Protein AF-A0A2N2HFF3-F1 (afdb_monomer)

Nearest PDB structures (foldseek):
  7vg9-assembly1_A  TM=9.172E-01  e=1.196E-03  Clostridium acetobutylicum
  7t88-assembly1_A-2  TM=8.213E-01  e=3.662E-01  Escherichia coli str. K-12 substr. MG1655
  1vmi-assembly1_A-2  TM=7.306E-01  e=2.572E-01  Escherichia coli
  5f4h-assembly1_B  TM=5.143E-01  e=3.662E-01  Saccharolobus islandicus L.S.2.15

Structure (mmCIF, N/CA/C/O backbone):
data_AF-A0A2N2HFF3-F1
#
_entry.id   AF-A0A2N2HFF3-F1
#
loop_
_atom_site.group_PDB
_atom_site.id
_atom_site.type_symbol
_atom_site.label_atom_id
_atom_site.label_alt_id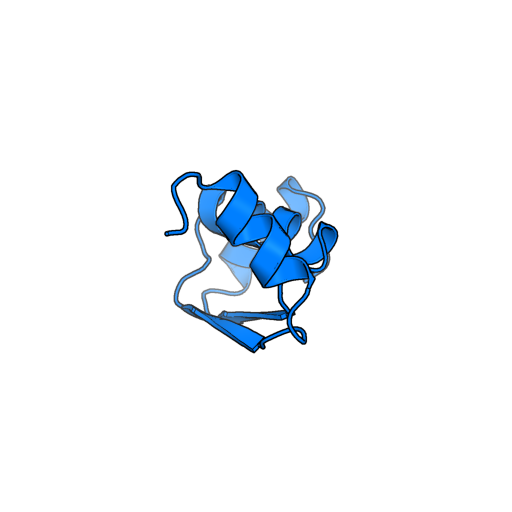
_atom_site.label_comp_id
_atom_site.label_asym_id
_atom_site.label_entity_id
_atom_site.label_seq_id
_atom_site.pdbx_PDB_ins_code
_atom_site.Cartn_x
_atom_site.Cartn_y
_atom_site.Cartn_z
_atom_site.occupancy
_atom_site.B_iso_or_equiv
_atom_site.auth_seq_id
_atom_site.auth_comp_id
_atom_site.auth_asym_id
_atom_site.auth_atom_id
_atom_site.pdbx_PDB_model_num
ATOM 1 N N . MET A 1 1 ? -2.561 18.435 19.326 1.00 46.44 1 MET A N 1
A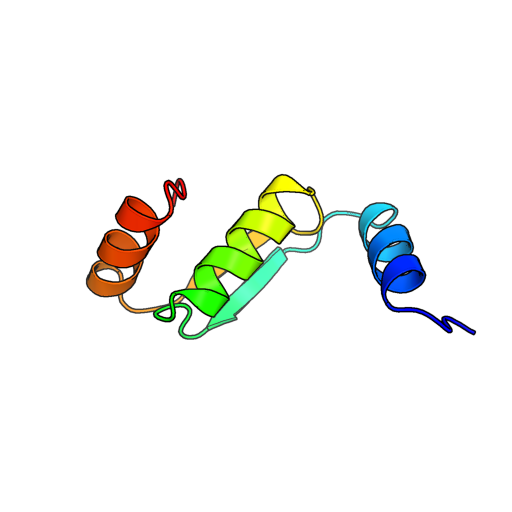TOM 2 C CA . MET A 1 1 ? -1.685 18.484 18.136 1.00 46.44 1 MET A CA 1
ATOM 3 C C . MET A 1 1 ? -1.141 17.087 17.893 1.00 46.44 1 MET A C 1
ATOM 5 O O . MET A 1 1 ? -0.919 16.379 18.864 1.00 46.44 1 MET A O 1
ATOM 9 N N . LEU A 1 2 ? -1.012 16.657 16.639 1.00 52.09 2 LEU A N 1
ATOM 10 C CA . LEU A 1 2 ? -0.363 15.388 16.300 1.00 52.09 2 LEU A CA 1
ATOM 11 C C . LEU A 1 2 ? 1.150 15.620 16.291 1.00 52.09 2 LEU A C 1
ATOM 13 O O . LEU A 1 2 ? 1.673 16.202 15.351 1.00 52.09 2 LEU A O 1
ATOM 17 N N . THR A 1 3 ? 1.828 15.241 17.373 1.00 70.81 3 THR A N 1
ATOM 18 C CA . THR A 1 3 ? 3.242 15.593 17.609 1.00 70.81 3 THR A CA 1
ATOM 19 C C . THR A 1 3 ? 4.216 14.485 17.188 1.00 70.81 3 THR A C 1
ATOM 21 O O . THR A 1 3 ? 5.423 14.625 17.343 1.00 70.81 3 THR A O 1
ATOM 24 N N . SER A 1 4 ? 3.726 13.348 16.682 1.00 80.38 4 SER A N 1
ATOM 25 C CA . SER A 1 4 ? 4.564 12.208 16.291 1.00 80.38 4 SER A CA 1
ATOM 26 C C . SER A 1 4 ? 3.963 11.440 15.121 1.00 80.38 4 SER A C 1
ATOM 28 O O . SER A 1 4 ? 2.748 11.245 15.069 1.00 80.38 4 SER A O 1
ATOM 30 N N . MET A 1 5 ? 4.826 10.954 14.219 1.00 75.75 5 MET A N 1
ATOM 31 C CA . MET A 1 5 ? 4.433 10.129 13.066 1.00 75.75 5 MET A 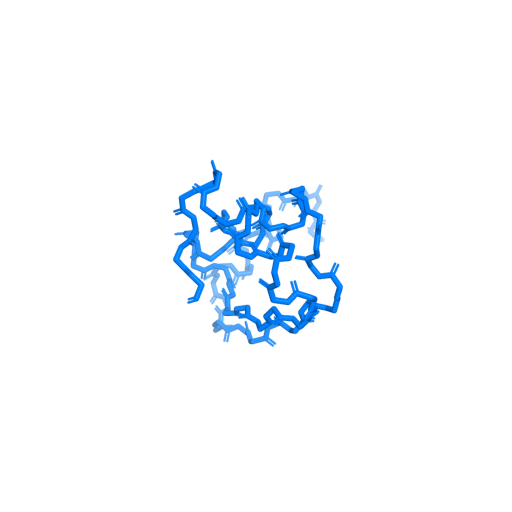CA 1
ATOM 32 C C . MET A 1 5 ? 3.606 8.910 13.477 1.00 75.75 5 MET A C 1
ATOM 34 O O . MET A 1 5 ? 2.622 8.595 12.817 1.00 75.75 5 MET A O 1
ATOM 38 N N . LYS A 1 6 ? 3.926 8.300 14.625 1.00 79.00 6 LYS A N 1
ATOM 39 C CA . LYS A 1 6 ? 3.142 7.196 15.196 1.00 79.00 6 LYS A CA 1
ATOM 40 C C . LYS A 1 6 ? 1.677 7.571 15.413 1.00 79.00 6 LYS A C 1
ATOM 42 O O . LYS A 1 6 ? 0.809 6.901 14.877 1.00 79.00 6 LYS A O 1
ATOM 47 N N . SER A 1 7 ? 1.394 8.698 16.065 1.00 82.81 7 SER A N 1
ATOM 48 C CA . SER A 1 7 ? 0.009 9.117 16.317 1.00 82.81 7 SER A CA 1
ATOM 49 C C . SER A 1 7 ? -0.776 9.433 15.039 1.00 82.81 7 SER A C 1
ATOM 51 O O . SER A 1 7 ? -2.002 9.343 15.041 1.00 82.81 7 SER A O 1
ATOM 53 N N . ILE A 1 8 ? -0.092 9.819 13.954 1.00 83.31 8 ILE A N 1
ATOM 54 C CA . ILE A 1 8 ? -0.710 10.047 12.637 1.00 83.31 8 ILE A CA 1
ATOM 55 C C . ILE A 1 8 ? -1.110 8.712 12.015 1.00 83.31 8 ILE A C 1
ATOM 57 O O . ILE A 1 8 ? -2.250 8.571 11.580 1.00 83.31 8 ILE A O 1
ATOM 61 N N . ILE A 1 9 ? -0.205 7.733 12.043 1.00 80.88 9 ILE A N 1
ATOM 62 C CA . ILE A 1 9 ? -0.443 6.368 11.565 1.00 80.88 9 ILE A CA 1
ATOM 63 C C . ILE A 1 9 ? -1.573 5.718 12.371 1.00 80.88 9 ILE A C 1
ATOM 65 O O . ILE A 1 9 ? -2.529 5.223 11.787 1.00 80.88 9 ILE A O 1
ATOM 69 N N . GLU A 1 10 ? -1.536 5.806 13.702 1.00 82.94 10 GLU A N 1
ATOM 70 C CA . GLU A 1 10 ? -2.579 5.267 14.584 1.00 82.94 10 GLU A CA 1
ATOM 71 C C . GLU A 1 10 ? -3.956 5.867 14.272 1.00 82.94 10 GLU A C 1
ATOM 73 O O . GLU A 1 10 ? -4.945 5.145 14.183 1.00 82.94 10 GLU A O 1
ATOM 78 N N . LYS A 1 11 ? -4.032 7.182 14.028 1.00 82.69 11 LYS A N 1
ATOM 79 C CA . LYS A 1 11 ? -5.282 7.817 13.590 1.00 82.69 11 LYS A CA 1
ATOM 80 C C . LYS A 1 11 ? -5.711 7.393 12.189 1.00 82.69 11 LYS A C 1
ATOM 82 O O . LYS A 1 11 ? -6.907 7.214 11.974 1.00 82.69 11 LYS A O 1
ATOM 87 N N . ALA A 1 12 ? -4.777 7.238 11.255 1.00 80.31 12 ALA A N 1
ATOM 88 C CA . ALA A 1 12 ? -5.072 6.753 9.910 1.00 80.31 12 ALA A CA 1
ATOM 89 C C . ALA A 1 12 ? -5.655 5.332 9.946 1.00 80.31 12 ALA A C 1
ATOM 91 O O . ALA A 1 12 ? -6.659 5.088 9.291 1.00 80.31 12 ALA A O 1
ATOM 92 N N . LEU A 1 13 ? -5.125 4.449 10.801 1.00 80.81 13 LEU A N 1
ATOM 93 C CA . LEU A 1 13 ? -5.691 3.116 11.040 1.00 80.81 13 LEU A CA 1
ATOM 94 C C . LEU A 1 13 ? -7.105 3.151 11.644 1.00 80.81 13 LEU A C 1
ATOM 96 O O . LEU A 1 13 ? -7.891 2.240 11.404 1.00 80.81 13 LEU A O 1
ATOM 100 N N . THR A 1 14 ? -7.446 4.172 12.442 1.00 82.12 14 THR A N 1
ATOM 101 C CA . THR A 1 14 ? -8.812 4.316 12.992 1.00 82.12 14 THR A CA 1
ATOM 102 C C . THR A 1 14 ? -9.831 4.860 11.987 1.00 82.12 14 THR A C 1
ATOM 104 O O . THR A 1 14 ? -11.032 4.814 12.250 1.00 82.12 14 THR A O 1
ATOM 107 N N . LEU A 1 15 ? -9.373 5.411 10.862 1.00 79.44 15 LEU A N 1
ATOM 108 C CA . LEU A 1 15 ? -10.223 5.964 9.812 1.00 79.44 15 LEU A CA 1
ATOM 109 C C . LEU A 1 15 ? -10.623 4.868 8.809 1.00 79.44 15 LEU A C 1
ATOM 111 O O . LEU A 1 15 ? -9.949 3.844 8.698 1.00 79.44 15 LEU A O 1
ATOM 115 N N . PRO A 1 16 ? -11.729 5.054 8.067 1.00 77.25 16 PRO A N 1
ATOM 116 C CA . PRO A 1 16 ? -12.066 4.147 6.981 1.00 77.25 16 PRO A CA 1
ATOM 117 C C . PRO A 1 16 ? -10.951 4.146 5.933 1.00 77.25 16 PRO A C 1
ATOM 119 O O . PRO A 1 16 ? -10.392 5.198 5.608 1.00 77.25 16 PRO A O 1
ATOM 122 N N . ARG A 1 17 ? -10.674 2.954 5.397 1.00 80.62 17 ARG A N 1
ATOM 123 C CA . ARG A 1 17 ? -9.679 2.723 4.346 1.00 80.62 17 ARG A CA 1
ATOM 124 C C . ARG A 1 17 ? -9.941 3.686 3.196 1.00 80.62 17 ARG A C 1
ATOM 126 O O . ARG A 1 17 ? -11.045 3.713 2.650 1.00 80.62 17 ARG A O 1
ATOM 133 N N . GLN A 1 18 ? -8.947 4.497 2.859 1.00 82.38 18 GLN A N 1
ATOM 134 C CA . GLN A 1 18 ? -9.028 5.367 1.694 1.00 82.38 18 GLN A CA 1
ATOM 135 C C . GLN A 1 18 ? -8.306 4.718 0.530 1.00 82.38 18 GLN A C 1
ATOM 137 O O . GLN A 1 18 ? -7.291 4.055 0.719 1.00 82.38 18 GLN A O 1
ATOM 142 N N . THR A 1 19 ? -8.830 4.926 -0.671 1.00 85.06 19 THR A N 1
ATOM 143 C CA . THR A 1 19 ? -8.179 4.467 -1.891 1.00 85.06 19 THR A CA 1
ATOM 144 C C . THR A 1 19 ? -7.192 5.528 -2.365 1.00 85.06 19 THR A C 1
ATOM 146 O O . THR A 1 19 ? -7.591 6.636 -2.724 1.00 85.06 19 THR A O 1
ATOM 149 N N . VAL A 1 20 ? -5.902 5.202 -2.357 1.00 84.50 20 VAL A N 1
ATOM 150 C CA . VAL A 1 20 ? -4.807 6.099 -2.732 1.00 84.50 20 VAL A CA 1
ATOM 151 C C . VAL A 1 20 ? -4.228 5.653 -4.069 1.00 84.50 20 VAL A C 1
ATOM 153 O O . VAL A 1 20 ? -3.677 4.562 -4.191 1.00 84.50 20 VAL A O 1
ATOM 156 N N . ALA A 1 21 ? -4.332 6.506 -5.086 1.00 82.50 21 ALA A N 1
ATOM 157 C CA . ALA A 1 21 ? -3.691 6.258 -6.371 1.00 82.50 21 ALA A CA 1
ATOM 158 C C . ALA A 1 21 ? -2.229 6.724 -6.331 1.00 82.50 21 ALA A C 1
ATOM 160 O O . ALA A 1 21 ? -1.959 7.909 -6.131 1.00 82.50 21 ALA A O 1
ATOM 161 N N . VAL A 1 22 ? -1.289 5.803 -6.542 1.00 80.06 22 VAL A N 1
ATOM 162 C CA . VAL A 1 22 ? 0.143 6.104 -6.619 1.00 80.06 22 VAL A CA 1
ATOM 163 C C . VAL A 1 22 ? 0.563 6.081 -8.082 1.00 80.06 22 VAL A C 1
ATOM 165 O O . VAL A 1 22 ? 0.625 5.030 -8.726 1.00 80.06 22 VAL A O 1
ATOM 168 N N . ALA A 1 23 ? 0.832 7.269 -8.617 1.00 78.56 23 ALA A N 1
ATOM 169 C CA . ALA A 1 23 ? 1.347 7.428 -9.967 1.00 78.56 23 ALA A CA 1
ATOM 170 C C . ALA A 1 23 ? 2.850 7.122 -10.002 1.00 78.56 23 ALA A C 1
ATOM 172 O O . ALA A 1 23 ? 3.605 7.576 -9.147 1.00 78.56 23 ALA A O 1
ATOM 173 N N . CYS A 1 24 ? 3.283 6.394 -11.030 1.00 72.00 24 CYS A N 1
ATOM 174 C CA . CYS A 1 24 ? 4.672 6.017 -11.267 1.00 72.00 24 CYS A CA 1
ATOM 175 C C . CYS A 1 24 ? 5.301 5.164 -10.151 1.00 72.00 24 CYS A C 1
ATOM 177 O O . CYS A 1 24 ? 6.474 5.329 -9.841 1.00 72.00 24 CYS A O 1
ATOM 179 N N . ALA A 1 25 ? 4.568 4.195 -9.597 1.00 73.00 25 ALA A N 1
ATOM 180 C CA . ALA A 1 25 ? 5.121 3.240 -8.629 1.00 73.00 25 ALA A CA 1
ATOM 181 C C . ALA A 1 25 ? 6.017 2.169 -9.297 1.00 73.00 25 ALA A C 1
ATOM 183 O O . ALA A 1 25 ? 5.830 0.977 -9.129 1.00 73.00 25 ALA A O 1
ATOM 184 N N . GLN A 1 26 ? 6.966 2.598 -10.126 1.00 73.56 26 GLN A N 1
ATOM 185 C CA . GLN A 1 26 ? 7.964 1.746 -10.785 1.00 73.56 26 GLN A CA 1
ATOM 186 C C . GLN A 1 26 ? 9.265 1.676 -9.968 1.00 73.56 26 GLN A C 1
ATOM 188 O O . GLN A 1 26 ? 10.275 1.200 -10.482 1.00 73.56 26 GLN A O 1
ATOM 193 N N . ASP A 1 27 ? 9.245 2.202 -8.743 1.00 81.62 27 ASP A N 1
ATOM 194 C CA . ASP A 1 27 ? 10.372 2.283 -7.821 1.00 81.62 27 ASP A CA 1
ATOM 195 C C . ASP A 1 27 ? 10.198 1.261 -6.694 1.00 81.62 27 ASP A C 1
ATOM 197 O O . ASP A 1 27 ? 9.106 1.108 -6.142 1.00 81.62 27 ASP A O 1
ATOM 201 N N . GLU A 1 28 ? 11.287 0.577 -6.338 1.00 80.00 28 GLU A N 1
ATOM 202 C CA . GLU A 1 28 ? 11.304 -0.473 -5.308 1.00 80.00 28 GLU A CA 1
ATOM 203 C C . GLU A 1 28 ? 10.869 0.066 -3.939 1.00 80.00 28 GLU A C 1
ATOM 205 O O . GLU A 1 28 ? 10.036 -0.541 -3.264 1.00 80.00 28 GLU A O 1
ATOM 210 N N . GLU A 1 29 ? 11.343 1.258 -3.570 1.00 81.81 29 GLU A N 1
ATOM 211 C CA 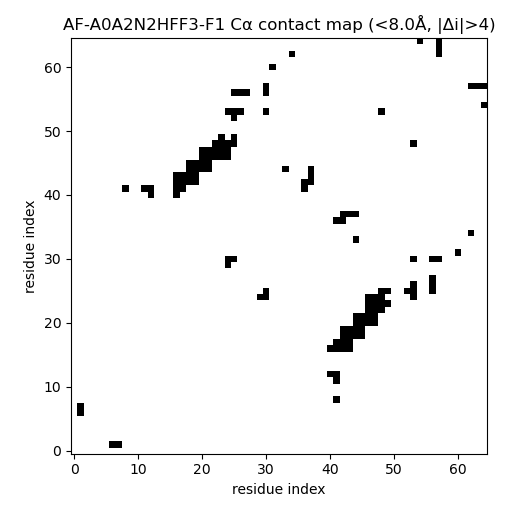. GLU A 1 29 ? 10.972 1.915 -2.313 1.00 81.81 29 GLU A CA 1
ATOM 212 C C . GLU A 1 29 ? 9.479 2.277 -2.270 1.00 81.81 29 GLU A C 1
ATOM 214 O O . GLU A 1 29 ? 8.825 2.113 -1.240 1.00 81.81 29 GLU A O 1
ATOM 219 N N . ALA A 1 30 ? 8.911 2.716 -3.398 1.00 81.56 30 ALA A N 1
ATOM 220 C CA . ALA A 1 30 ? 7.496 3.067 -3.487 1.00 81.56 30 ALA A CA 1
ATOM 221 C C . ALA A 1 30 ? 6.596 1.825 -3.403 1.00 81.56 30 ALA A C 1
ATOM 223 O O . ALA A 1 30 ? 5.587 1.850 -2.697 1.00 81.56 30 ALA A O 1
ATOM 224 N N . LEU A 1 31 ? 6.967 0.737 -4.091 1.00 81.25 31 LEU A N 1
ATOM 225 C CA . LEU A 1 31 ? 6.223 -0.523 -4.043 1.00 81.25 31 LEU A CA 1
ATOM 226 C C . LEU A 1 31 ? 6.272 -1.142 -2.642 1.00 81.25 31 LEU A C 1
ATOM 228 O O . LEU A 1 31 ? 5.241 -1.572 -2.134 1.00 81.25 31 LEU A O 1
ATOM 232 N N . THR A 1 32 ? 7.441 -1.120 -1.997 1.00 82.06 32 THR A N 1
ATOM 233 C CA . THR A 1 32 ? 7.625 -1.633 -0.630 1.00 82.06 32 THR A CA 1
ATOM 234 C C . THR A 1 32 ? 6.800 -0.830 0.376 1.00 82.06 32 THR A C 1
ATOM 236 O O . THR A 1 32 ? 6.083 -1.407 1.188 1.00 82.06 32 THR A O 1
ATOM 239 N N . ALA A 1 33 ? 6.807 0.503 0.276 1.00 83.88 33 ALA A N 1
ATOM 240 C CA . ALA A 1 33 ? 6.001 1.350 1.152 1.00 83.88 33 ALA A CA 1
ATOM 241 C C . ALA A 1 33 ? 4.493 1.092 0.990 1.00 83.88 33 ALA A C 1
ATOM 243 O O . ALA A 1 33 ? 3.758 1.058 1.978 1.00 83.88 33 ALA A O 1
ATOM 244 N N . VAL A 1 34 ? 4.028 0.891 -0.248 1.00 84.31 34 VAL A N 1
ATOM 245 C CA . VAL A 1 34 ? 2.630 0.539 -0.534 1.00 84.31 34 VAL A CA 1
ATOM 246 C C . VAL A 1 34 ? 2.293 -0.853 -0.001 1.00 84.31 34 VAL A C 1
ATOM 248 O O . VAL A 1 34 ? 1.245 -1.016 0.618 1.00 84.31 34 VAL A O 1
ATOM 251 N N . ALA A 1 35 ? 3.184 -1.829 -0.178 1.00 82.06 35 ALA A N 1
ATOM 252 C CA . ALA A 1 35 ? 3.030 -3.183 0.343 1.00 82.06 35 ALA A CA 1
ATOM 253 C C . ALA A 1 35 ? 2.864 -3.190 1.865 1.00 82.06 35 ALA A C 1
ATOM 255 O O . ALA A 1 35 ? 1.897 -3.749 2.382 1.00 82.06 35 ALA A O 1
ATOM 256 N N . GLU A 1 36 ? 3.766 -2.521 2.587 1.00 83.94 36 GLU A N 1
ATOM 257 C CA . GLU A 1 36 ? 3.705 -2.425 4.044 1.00 83.94 36 GLU A CA 1
ATOM 258 C C . GLU A 1 36 ? 2.447 -1.683 4.500 1.00 83.94 36 GLU A C 1
ATOM 260 O O . GLU A 1 36 ? 1.757 -2.126 5.420 1.00 83.94 36 GLU A O 1
ATOM 265 N N . ALA A 1 37 ? 2.097 -0.575 3.844 1.00 83.81 37 ALA A N 1
ATOM 266 C CA . ALA A 1 37 ? 0.900 0.181 4.186 1.00 83.81 37 ALA A CA 1
ATOM 267 C C . ALA A 1 37 ? -0.395 -0.605 3.912 1.00 83.81 37 ALA A C 1
ATOM 269 O O . ALA A 1 37 ? -1.344 -0.509 4.693 1.00 83.81 37 ALA A O 1
ATOM 270 N N . HIS A 1 38 ? -0.426 -1.414 2.853 1.00 83.19 38 HIS A N 1
ATOM 271 C CA . HIS A 1 38 ? -1.531 -2.319 2.553 1.00 83.19 38 HIS A CA 1
ATOM 272 C C . HIS A 1 38 ? -1.609 -3.464 3.574 1.00 83.19 38 HIS A C 1
ATOM 274 O O . HIS A 1 38 ? -2.680 -3.732 4.115 1.00 83.19 38 HIS A O 1
ATOM 280 N N . ALA A 1 39 ? -0.474 -4.079 3.926 1.00 81.50 39 ALA A N 1
ATOM 281 C CA . AL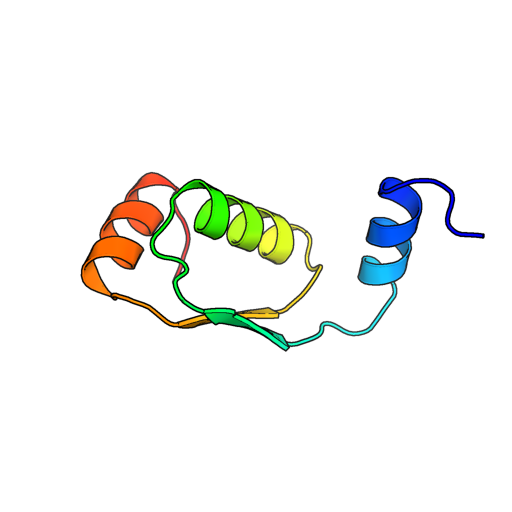A A 1 39 ? -0.391 -5.134 4.940 1.00 81.50 39 ALA A CA 1
ATOM 282 C C . ALA A 1 39 ? -0.806 -4.644 6.340 1.00 81.50 39 ALA A C 1
ATOM 284 O O . ALA A 1 39 ? -1.448 -5.374 7.094 1.00 81.50 39 ALA A O 1
ATOM 285 N N . MET A 1 40 ? -0.502 -3.388 6.675 1.00 80.25 40 MET A N 1
ATOM 286 C CA . MET A 1 40 ? -0.973 -2.726 7.897 1.00 80.25 40 MET A CA 1
ATOM 287 C C . MET A 1 40 ? -2.460 -2.330 7.847 1.00 80.25 40 MET A C 1
ATOM 289 O O . MET A 1 40 ? -3.000 -1.880 8.857 1.00 80.25 40 MET A O 1
ATOM 293 N N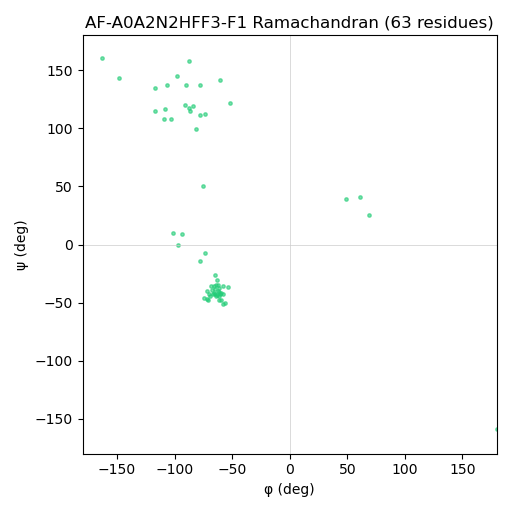 . GLY A 1 41 ? -3.132 -2.477 6.700 1.00 80.12 41 GLY A N 1
ATOM 294 C CA . GLY A 1 41 ? -4.531 -2.087 6.512 1.00 80.12 41 GLY A CA 1
ATOM 295 C C . GLY A 1 41 ? -4.753 -0.574 6.540 1.00 80.12 41 GLY A C 1
ATOM 296 O O . GLY A 1 41 ? -5.843 -0.124 6.893 1.00 80.12 41 GLY A O 1
ATOM 297 N N . LEU A 1 42 ? -3.723 0.210 6.207 1.00 81.75 42 LEU A N 1
ATOM 298 C CA . LEU A 1 42 ? -3.745 1.668 6.296 1.00 81.75 42 LEU A CA 1
ATOM 299 C C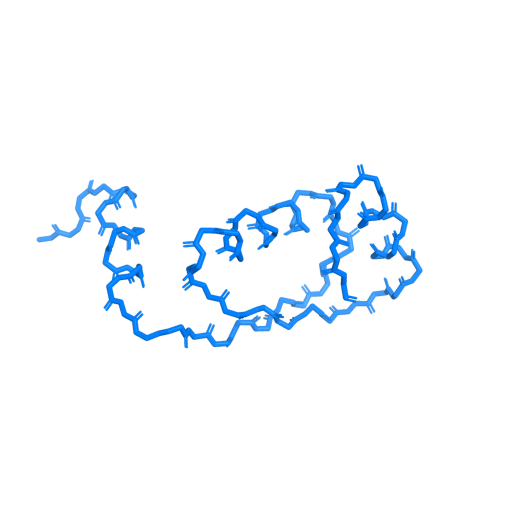 . LEU A 1 42 ? -4.638 2.298 5.217 1.00 81.75 42 LEU A C 1
ATOM 301 O O . LEU A 1 42 ? -5.337 3.279 5.465 1.00 81.75 42 LEU A O 1
ATOM 305 N N . ALA A 1 43 ? -4.573 1.748 4.007 1.00 82.62 43 ALA A N 1
ATOM 306 C CA . ALA A 1 43 ? -5.265 2.236 2.826 1.00 82.62 43 ALA A CA 1
ATOM 307 C C . ALA A 1 43 ? -5.292 1.150 1.742 1.00 82.62 43 ALA A C 1
ATOM 309 O O . ALA A 1 43 ? -4.487 0.219 1.755 1.00 82.62 43 ALA A O 1
ATOM 310 N N . ASP A 1 44 ? -6.214 1.305 0.799 1.00 84.69 44 ASP A N 1
ATOM 311 C CA . ASP A 1 44 ? -6.223 0.554 -0.451 1.00 84.69 44 ASP A CA 1
ATOM 312 C C . ASP A 1 44 ? -5.419 1.346 -1.484 1.00 84.69 44 ASP A C 1
ATOM 314 O O . ASP A 1 44 ? -5.562 2.565 -1.579 1.00 84.69 44 ASP A O 1
ATOM 318 N N . PHE A 1 45 ? -4.574 0.688 -2.271 1.00 84.31 45 PHE A N 1
ATOM 319 C CA . PHE A 1 45 ? -3.676 1.382 -3.193 1.00 84.31 45 PHE A CA 1
ATOM 320 C C . PHE A 1 45 ? -3.985 1.025 -4.640 1.00 84.31 45 PHE A C 1
ATOM 322 O O . PHE A 1 45 ? -4.152 -0.140 -4.984 1.00 84.31 45 PHE A O 1
ATOM 329 N N . ILE A 1 46 ? -4.033 2.040 -5.503 1.00 84.38 46 ILE A N 1
ATOM 330 C CA . ILE A 1 46 ? -4.129 1.864 -6.953 1.00 84.38 46 ILE A CA 1
ATOM 331 C C . ILE A 1 46 ? -2.788 2.265 -7.553 1.00 84.38 46 ILE A C 1
ATOM 333 O O . ILE A 1 46 ? -2.433 3.443 -7.600 1.00 84.38 46 ILE A O 1
ATOM 337 N N . LEU A 1 47 ? -2.037 1.271 -8.007 1.00 82.00 47 LEU A N 1
ATOM 338 C CA . LEU A 1 47 ? -0.714 1.449 -8.589 1.00 82.00 47 LEU A CA 1
ATOM 339 C C . LEU A 1 47 ? -0.859 1.728 -10.090 1.00 82.00 47 LEU A C 1
ATOM 341 O O . LEU A 1 47 ? -1.361 0.896 -10.841 1.00 82.00 47 LEU A O 1
ATOM 345 N N . VAL A 1 48 ? -0.430 2.911 -10.538 1.00 81.06 48 VAL A N 1
ATOM 346 C CA . VAL A 1 48 ? -0.498 3.309 -11.954 1.00 81.06 48 VAL A CA 1
ATOM 347 C C . VAL A 1 48 ? 0.913 3.529 -12.480 1.00 81.06 48 VAL A C 1
ATOM 349 O O . VAL A 1 48 ? 1.613 4.441 -12.043 1.00 81.06 48 VAL A O 1
ATOM 352 N N . GLY A 1 49 ? 1.355 2.712 -13.433 1.00 81.69 49 GLY A N 1
ATOM 353 C CA . GLY A 1 49 ? 2.712 2.801 -13.961 1.00 81.69 49 GLY A CA 1
ATOM 354 C C . GLY A 1 49 ? 3.019 1.772 -15.040 1.00 81.69 49 GLY A C 1
ATOM 355 O O . GLY A 1 49 ? 2.127 1.245 -15.700 1.00 81.69 49 GLY A O 1
ATOM 356 N N . ASN A 1 50 ? 4.312 1.514 -15.233 1.00 80.81 50 ASN A N 1
ATOM 357 C CA . ASN A 1 50 ? 4.784 0.521 -16.186 1.00 80.81 50 ASN A CA 1
ATOM 358 C C . ASN A 1 50 ? 4.634 -0.889 -15.598 1.00 80.81 50 ASN A C 1
ATOM 360 O O . ASN A 1 50 ? 5.353 -1.252 -14.667 1.00 80.81 50 ASN A O 1
ATOM 364 N N . THR A 1 51 ? 3.720 -1.675 -16.170 1.00 79.12 51 THR A N 1
ATOM 365 C CA . THR A 1 51 ? 3.377 -3.025 -15.709 1.00 79.12 51 THR A CA 1
ATOM 366 C C . THR A 1 51 ? 4.574 -3.976 -15.686 1.00 79.12 51 THR A C 1
ATOM 368 O O . THR A 1 51 ? 4.662 -4.801 -14.784 1.00 79.12 51 THR A O 1
ATOM 371 N N . GLU A 1 52 ? 5.511 -3.866 -16.632 1.00 81.94 52 GLU A N 1
ATOM 372 C CA . GLU A 1 52 ? 6.675 -4.762 -16.703 1.00 81.94 52 GLU A CA 1
ATOM 373 C C . GLU A 1 52 ? 7.656 -4.491 -15.562 1.00 81.94 52 GLU A C 1
ATOM 375 O O . GLU A 1 52 ? 8.067 -5.412 -14.856 1.00 81.94 52 GLU A O 1
ATOM 380 N N . LYS A 1 53 ? 7.983 -3.213 -15.331 1.00 80.81 53 LYS A N 1
ATOM 381 C CA . LYS A 1 53 ? 8.857 -2.817 -14.218 1.00 80.81 53 LYS A CA 1
ATOM 382 C C . LYS A 1 53 ? 8.204 -3.091 -12.868 1.00 80.81 53 LYS A C 1
ATOM 384 O O . LYS A 1 53 ? 8.865 -3.610 -11.977 1.00 80.81 53 LYS A O 1
ATOM 389 N N . MET A 1 54 ? 6.910 -2.793 -12.739 1.00 80.00 54 MET A N 1
ATOM 390 C CA . MET A 1 54 ? 6.139 -3.098 -11.533 1.00 80.00 54 MET A CA 1
ATOM 391 C C . MET A 1 54 ? 6.133 -4.592 -11.230 1.00 80.00 54 MET A C 1
ATOM 393 O O . MET A 1 54 ? 6.429 -4.951 -10.102 1.00 80.00 54 MET A O 1
ATOM 397 N N . LYS A 1 55 ? 5.870 -5.462 -12.215 1.00 79.50 55 LYS A N 1
ATOM 398 C CA . LYS A 1 55 ? 5.903 -6.918 -12.012 1.00 79.50 55 LYS A CA 1
ATOM 399 C C . LYS A 1 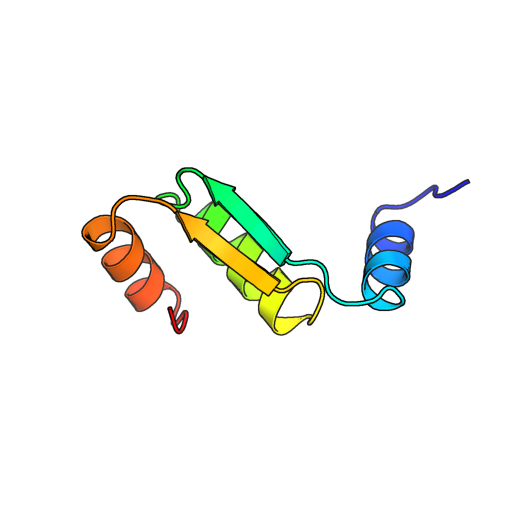55 ? 7.278 -7.420 -11.592 1.00 79.50 55 LYS A C 1
ATOM 401 O O . LYS A 1 55 ? 7.359 -8.208 -10.664 1.00 79.50 55 LYS A O 1
ATOM 406 N N . ALA A 1 56 ? 8.346 -6.947 -12.232 1.00 82.38 56 ALA A N 1
ATOM 407 C CA . ALA A 1 56 ? 9.705 -7.357 -11.880 1.00 82.38 56 ALA A CA 1
ATOM 408 C C . ALA A 1 56 ? 10.076 -6.981 -10.435 1.00 82.38 56 ALA A C 1
ATOM 410 O O . ALA A 1 56 ? 10.758 -7.736 -9.746 1.00 82.38 56 ALA A O 1
ATOM 411 N N . ILE A 1 57 ? 9.626 -5.811 -9.978 1.00 79.44 57 ILE A N 1
ATOM 412 C CA . ILE A 1 57 ? 9.838 -5.351 -8.603 1.00 79.44 57 ILE A CA 1
ATOM 413 C C . ILE A 1 57 ? 8.919 -6.114 -7.647 1.00 79.44 57 ILE A C 1
ATOM 415 O O . ILE A 1 57 ? 9.397 -6.608 -6.635 1.00 79.44 57 ILE A O 1
ATOM 419 N N . ALA A 1 58 ? 7.639 -6.272 -7.982 1.00 76.12 58 ALA A N 1
ATOM 420 C CA . ALA A 1 58 ? 6.655 -6.992 -7.178 1.00 76.12 58 ALA A CA 1
ATOM 421 C C . ALA A 1 58 ? 7.045 -8.452 -6.943 1.00 76.12 58 ALA A C 1
ATOM 423 O O . ALA A 1 58 ? 6.958 -8.925 -5.819 1.00 76.12 58 ALA A O 1
ATOM 424 N N . GLU A 1 59 ? 7.553 -9.139 -7.966 1.00 79.44 59 GLU A N 1
ATOM 425 C CA . GLU A 1 59 ? 8.051 -10.513 -7.851 1.00 79.44 59 GLU A CA 1
ATOM 426 C C . GLU A 1 59 ? 9.270 -10.597 -6.919 1.00 79.44 59 GLU A C 1
ATOM 428 O O . GLU A 1 59 ? 9.410 -11.544 -6.152 1.00 79.44 59 GLU A O 1
ATOM 433 N N . LYS A 1 60 ? 10.123 -9.565 -6.923 1.00 76.88 60 LYS A N 1
ATOM 434 C CA . LYS A 1 60 ? 11.257 -9.436 -5.999 1.00 76.88 60 LYS A CA 1
ATOM 435 C C . LYS A 1 60 ? 10.840 -9.201 -4.549 1.00 76.88 60 LYS A C 1
ATOM 437 O O . LYS A 1 60 ? 11.556 -9.639 -3.653 1.00 76.88 60 LYS A O 1
ATOM 442 N N . ILE A 1 61 ? 9.755 -8.461 -4.331 1.00 72.19 61 ILE A N 1
ATOM 443 C CA . ILE A 1 61 ? 9.274 -8.091 -2.994 1.00 72.19 61 ILE A CA 1
ATOM 444 C C . ILE A 1 61 ? 8.086 -8.946 -2.523 1.00 72.19 61 ILE A C 1
ATOM 446 O O . ILE A 1 61 ? 7.468 -8.607 -1.518 1.00 72.19 61 ILE A O 1
ATOM 450 N N . GLU A 1 62 ? 7.765 -10.026 -3.249 1.00 65.69 62 GLU A N 1
ATOM 451 C CA . GLU A 1 62 ? 6.610 -10.908 -3.008 1.00 65.69 62 GLU A CA 1
ATOM 452 C C . GLU A 1 62 ? 5.288 -10.139 -2.815 1.00 65.69 62 GLU A C 1
ATOM 454 O O . GLU A 1 62 ? 4.456 -10.477 -1.973 1.00 65.69 62 GLU A O 1
ATOM 459 N N . LEU A 1 63 ? 5.092 -9.074 -3.597 1.00 67.06 63 LEU A N 1
ATOM 460 C CA . LEU A 1 63 ? 3.869 -8.280 -3.563 1.00 67.06 63 LEU A CA 1
ATOM 461 C C . LEU A 1 63 ? 2.855 -8.825 -4.572 1.00 67.06 63 LEU A C 1
ATOM 463 O O . LEU A 1 63 ? 3.112 -8.828 -5.777 1.00 67.06 63 LEU A O 1
ATOM 467 N N . ASP A 1 64 ? 1.689 -9.236 -4.078 1.00 56.88 64 ASP A N 1
ATOM 468 C CA . ASP A 1 64 ? 0.551 -9.617 -4.918 1.00 56.88 64 ASP A CA 1
ATOM 469 C C . ASP A 1 64 ? -0.071 -8.338 -5.519 1.00 56.88 64 ASP A C 1
ATOM 471 O O . ASP A 1 64 ? -0.568 -7.477 -4.785 1.00 56.88 64 ASP A O 1
ATOM 475 N N . LEU A 1 65 ? 0.058 -8.182 -6.843 1.00 58.28 65 LEU A N 1
ATO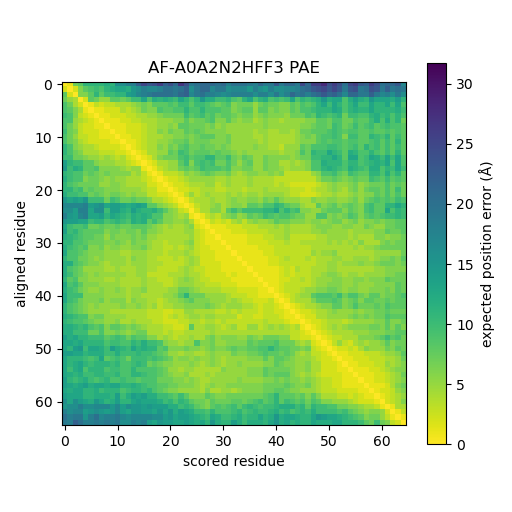M 476 C CA . LEU A 1 65 ? -0.398 -7.035 -7.647 1.00 58.28 65 LEU A CA 1
ATOM 477 C C . LEU A 1 65 ? -1.761 -7.297 -8.296 1.00 58.28 65 LEU A C 1
ATOM 479 O O . LEU A 1 65 ? -1.882 -8.328 -9.000 1.00 58.28 65 LEU A O 1
#

Solvent-accessible surface area (backbone atoms only — not comparable to full-atom values): 3875 Å² total; per-residue (Å²): 132,85,87,45,73,65,60,50,52,56,52,43,56,73,43,80,67,46,80,44,74,40,76,63,44,57,41,66,69,52,46,49,53,50,48,53,37,42,74,72,57,41,34,45,75,44,79,41,63,56,66,69,56,31,48,60,44,24,67,73,69,74,48,92,128

Mean predicted aligned error: 6.9 Å

Sequence (65 aa):
MLTSMKSIIEKALTLPRQTVAVACAQDEEALTAVAEAHAMGLADFILVGNTEKMKAIAEKIELDL

pLDDT: mean 78.46, std 7.61, range [46.44, 85.06]

Secondary structure (DSSP, 8-state):
---SHHHHHHHHHHSPPEEEEEET--SHHHHHHHHHHHHTTSEEEEEES-HHHHHHHHHHTT---

Foldseek 3Di:
DQPDPVVVQVVLLVDPAAEAEDEACLDLVSLVVQQVCVVSVSHHYHYHHDPVSSVVSCVVVVNDD

Radius of gyration: 13.06 Å; Cα contacts (8 Å, |Δi|>4): 67; chains: 1; bounding box: 23×29×35 Å